Protein AF-A0A832UPI1-F1 (afdb_monomer)

Secondary structure (DSSP, 8-state):
--GGG-SHHHHHHHHHHH--SEEEEES-B-SSEEE-GGG-EEEETTTTGGGGTTSEEEEESTTTTTHHHHHHTTSTT-EEEEESS-------GGGTT-GGG-TTTHHHHHHHHHHHHHHHTT--HHHHHHHHHHHHHHHHHHHHS-TTSTHHHHHHHHHHHHHHHEEEEE-TT---

Structure (mmCIF, N/CA/C/O backbone):
data_AF-A0A832UPI1-F1
#
_entry.id   AF-A0A832UPI1-F1
#
loop_
_atom_site.group_PDB
_atom_site.id
_atom_site.type_symbol
_atom_site.label_atom_id
_atom_site.label_alt_id
_atom_site.label_comp_id
_atom_site.label_asym_id
_atom_site.label_entity_id
_atom_site.label_seq_id
_atom_site.pdbx_PDB_ins_code
_atom_site.Cartn_x
_atom_site.Cartn_y
_atom_site.Cartn_z
_atom_site.occupancy
_atom_site.B_iso_or_equiv
_atom_site.auth_seq_id
_atom_site.auth_comp_id
_atom_site.auth_asym_id
_atom_site.auth_atom_id
_atom_site.pdbx_PDB_model_num
ATOM 1 N N . MET A 1 1 ? 13.011 -4.701 12.474 1.00 54.81 1 MET A N 1
ATOM 2 C CA . MET A 1 1 ? 12.050 -5.708 12.983 1.00 54.81 1 MET A CA 1
ATOM 3 C C . MET A 1 1 ? 12.475 -7.076 12.467 1.00 54.81 1 MET A C 1
ATOM 5 O O . MET A 1 1 ? 12.915 -7.141 11.325 1.00 54.81 1 MET A O 1
ATOM 9 N N . SER A 1 2 ? 12.415 -8.133 13.287 1.00 75.38 2 SER A N 1
ATOM 10 C CA . SER A 1 2 ? 12.624 -9.506 12.789 1.00 75.38 2 SER A CA 1
ATOM 11 C C . SER A 1 2 ? 11.477 -9.865 11.846 1.00 75.38 2 SER A C 1
ATOM 13 O O . SER A 1 2 ? 10.325 -9.598 12.189 1.00 75.38 2 SER A O 1
ATOM 15 N N . LYS A 1 3 ? 11.777 -10.453 10.679 1.00 78.25 3 LYS A N 1
ATOM 16 C CA . LYS A 1 3 ? 10.756 -10.880 9.704 1.00 78.25 3 LYS A CA 1
ATOM 17 C C . LYS A 1 3 ? 9.765 -11.870 10.320 1.00 78.25 3 LYS A C 1
ATOM 19 O O . LYS A 1 3 ? 8.599 -11.849 9.963 1.00 78.25 3 LYS A O 1
ATOM 24 N N . GLU A 1 4 ? 10.215 -12.666 11.284 1.00 87.44 4 GLU A N 1
ATOM 25 C CA . GLU A 1 4 ? 9.407 -13.671 11.982 1.00 87.44 4 GLU A CA 1
ATOM 26 C C . GLU A 1 4 ? 8.234 -13.062 12.756 1.00 87.44 4 GLU A C 1
ATOM 28 O O . GLU A 1 4 ? 7.234 -13.741 12.946 1.00 87.44 4 GLU A O 1
ATOM 33 N N . LYS A 1 5 ? 8.319 -11.779 13.144 1.00 89.56 5 LYS A N 1
ATOM 34 C CA . LYS A 1 5 ? 7.243 -11.067 13.853 1.00 89.56 5 LYS A CA 1
ATOM 35 C C . LYS A 1 5 ? 6.098 -10.609 12.949 1.00 89.56 5 LYS A C 1
ATOM 37 O O . LYS A 1 5 ? 5.094 -10.114 13.444 1.00 89.56 5 LYS A O 1
ATOM 42 N N . ALA A 1 6 ? 6.233 -10.744 11.630 1.00 91.62 6 ALA A N 1
ATOM 43 C CA . ALA A 1 6 ? 5.131 -10.531 10.697 1.00 91.62 6 ALA A CA 1
ATOM 44 C C . ALA A 1 6 ? 4.262 -11.800 10.617 1.00 91.62 6 ALA A C 1
ATOM 46 O O . ALA A 1 6 ? 4.105 -12.381 9.549 1.00 91.62 6 ALA A O 1
ATOM 47 N N . ASN A 1 7 ? 3.755 -12.261 11.760 1.00 95.50 7 ASN A N 1
ATOM 48 C CA . ASN A 1 7 ? 2.828 -13.385 11.872 1.00 95.50 7 ASN A CA 1
ATOM 49 C C . ASN A 1 7 ? 1.538 -12.921 12.558 1.00 95.50 7 ASN A C 1
ATOM 51 O O . ASN A 1 7 ? 1.517 -11.874 13.207 1.00 95.50 7 ASN A O 1
ATOM 55 N N . ARG A 1 8 ? 0.474 -13.714 12.424 1.00 95.88 8 ARG A N 1
ATOM 56 C CA . ARG A 1 8 ? -0.862 -13.372 12.921 1.00 95.88 8 ARG A CA 1
ATOM 57 C C . ARG A 1 8 ? -0.870 -12.978 14.399 1.00 95.88 8 ARG A C 1
ATOM 59 O O . ARG A 1 8 ? -1.336 -11.894 14.728 1.00 95.88 8 ARG A O 1
ATOM 66 N N . ASN A 1 9 ? -0.306 -13.814 15.269 1.00 96.50 9 ASN A N 1
ATOM 67 C CA . ASN A 1 9 ? -0.356 -13.608 16.719 1.00 96.50 9 ASN A CA 1
ATOM 68 C C . ASN A 1 9 ? 0.345 -12.312 17.144 1.00 96.50 9 ASN A C 1
ATOM 70 O O . ASN A 1 9 ? -0.184 -11.557 17.961 1.00 96.50 9 ASN A O 1
ATOM 74 N N . ASP A 1 10 ? 1.527 -12.046 16.585 1.00 96.50 10 ASP A N 1
ATOM 75 C CA . ASP A 1 10 ? 2.287 -10.831 16.884 1.00 96.50 10 ASP A CA 1
ATOM 76 C C . ASP A 1 10 ? 1.581 -9.578 16.347 1.00 96.50 10 ASP A C 1
ATOM 78 O O . ASP A 1 10 ? 1.527 -8.563 17.044 1.00 96.50 10 ASP A O 1
ATOM 82 N N . VAL A 1 11 ? 1.006 -9.644 15.140 1.00 96.38 11 VAL A N 1
ATOM 83 C CA . VAL A 1 11 ? 0.259 -8.529 14.536 1.00 96.38 11 VAL A CA 1
ATOM 84 C C . VAL A 1 11 ? -1.004 -8.222 15.340 1.00 96.38 11 VAL A C 1
ATOM 86 O O . VAL A 1 11 ? -1.204 -7.073 15.730 1.00 96.38 11 VAL A O 1
ATOM 89 N N . GLU A 1 12 ? -1.825 -9.228 15.648 1.00 97.19 12 GLU A N 1
ATOM 90 C CA . GLU A 1 12 ? -3.044 -9.059 16.450 1.00 97.19 12 GLU A CA 1
ATOM 91 C C . GLU A 1 12 ? -2.722 -8.480 17.837 1.00 97.19 12 GLU A C 1
ATOM 93 O O . GLU A 1 12 ? -3.332 -7.495 18.262 1.00 97.19 12 GLU A O 1
ATOM 98 N N . SER A 1 13 ? -1.704 -9.025 18.513 1.00 97.06 13 SER A N 1
ATOM 99 C CA . SER A 1 13 ? -1.267 -8.553 19.835 1.00 97.06 13 SER A CA 1
ATOM 100 C C . SER A 1 13 ? -0.751 -7.113 19.795 1.00 97.06 13 SER A C 1
ATOM 102 O O . SER A 1 13 ? -1.045 -6.306 20.684 1.00 97.06 13 SER A O 1
ATOM 104 N N . PHE A 1 14 ? 0.011 -6.761 18.757 1.00 95.88 14 PHE A N 1
ATOM 105 C CA . PHE A 1 14 ? 0.519 -5.406 18.573 1.00 95.88 14 PHE A CA 1
ATOM 106 C C . PHE A 1 14 ? -0.619 -4.412 18.334 1.00 95.88 14 PHE A C 1
ATOM 108 O O . PHE A 1 14 ? -0.665 -3.369 18.982 1.00 95.88 14 PHE A O 1
ATOM 115 N N . VAL A 1 15 ? -1.566 -4.736 17.450 1.00 96.69 15 VAL A N 1
ATOM 116 C CA . VAL A 1 15 ? -2.692 -3.847 17.136 1.00 96.69 15 VAL A CA 1
ATOM 117 C C . VAL A 1 15 ? -3.590 -3.649 18.357 1.00 96.69 15 VAL A C 1
ATOM 119 O O . VAL A 1 15 ? -3.945 -2.513 18.673 1.00 96.69 15 VAL A O 1
ATOM 122 N N . ALA A 1 16 ? -3.888 -4.721 19.095 1.00 96.00 16 ALA A N 1
ATOM 123 C CA . ALA A 1 16 ? -4.704 -4.649 20.304 1.00 96.00 16 ALA A CA 1
ATOM 124 C C . ALA A 1 16 ? -4.066 -3.783 21.405 1.00 96.00 16 ALA A C 1
ATOM 126 O O . ALA A 1 16 ? -4.769 -3.030 22.086 1.00 96.00 16 ALA A O 1
ATOM 127 N N . SER A 1 17 ? -2.743 -3.874 21.579 1.00 96.94 17 SER A N 1
ATOM 128 C CA . SER A 1 17 ? -2.019 -3.136 22.621 1.00 96.94 17 SER A CA 1
ATOM 129 C C . SER A 1 17 ? -1.735 -1.682 22.244 1.00 96.94 17 SER A C 1
ATOM 131 O O . SER A 1 17 ? -1.942 -0.789 23.063 1.00 96.94 17 SER A O 1
ATOM 133 N N . MET A 1 18 ? -1.285 -1.432 21.014 1.00 96.44 18 MET A N 1
ATOM 134 C CA . MET A 1 18 ? -0.834 -0.108 20.579 1.00 96.44 18 MET A CA 1
ATOM 135 C C . MET A 1 18 ? -1.948 0.762 20.008 1.00 96.44 18 MET A C 1
ATOM 137 O O . MET A 1 18 ? -1.815 1.983 20.043 1.00 96.44 18 MET A O 1
ATOM 141 N N . LYS A 1 19 ? -3.018 0.156 19.471 1.00 95.12 19 LYS A N 1
ATOM 142 C CA . LYS A 1 19 ? -4.122 0.850 18.784 1.00 95.12 19 LYS A CA 1
ATOM 143 C C . LYS A 1 19 ? -3.610 1.889 17.769 1.00 95.12 19 LYS A C 1
ATOM 145 O O . LYS A 1 19 ? -3.872 3.083 17.923 1.00 95.12 19 LYS A O 1
ATOM 150 N N . PRO A 1 20 ? -2.811 1.464 16.773 1.00 96.19 20 PRO A N 1
ATOM 151 C CA . PRO A 1 20 ? -2.174 2.387 15.840 1.00 96.19 20 PRO A CA 1
ATOM 152 C C . PRO A 1 20 ? -3.212 3.164 15.018 1.00 96.19 20 PRO A C 1
ATOM 154 O O . PRO A 1 20 ? -4.216 2.601 14.596 1.00 96.19 20 PRO A O 1
ATOM 157 N N . GLY A 1 21 ? -2.940 4.441 14.731 1.00 96.06 21 GLY A N 1
ATOM 158 C CA . GLY A 1 21 ? -3.759 5.237 13.804 1.00 96.06 21 GLY A CA 1
ATOM 159 C C . GLY A 1 21 ? -3.522 4.899 12.324 1.00 96.06 21 GLY A C 1
ATOM 160 O O . GLY A 1 21 ? -4.397 5.134 11.494 1.00 96.06 21 GLY A O 1
ATOM 161 N N . LEU A 1 22 ? -2.356 4.326 11.998 1.00 97.69 22 LEU A N 1
ATOM 162 C CA . LEU A 1 22 ? -1.981 3.866 10.658 1.00 97.69 22 LEU A CA 1
ATOM 163 C C . LEU A 1 22 ? -1.318 2.488 10.736 1.00 97.69 22 LEU A C 1
ATOM 165 O O . LEU A 1 22 ? -0.339 2.307 11.463 1.00 97.69 22 LEU A O 1
ATOM 169 N N . ILE A 1 23 ? -1.802 1.553 9.922 1.00 97.81 23 ILE A N 1
ATOM 170 C CA . ILE A 1 23 ? -1.198 0.240 9.691 1.00 97.81 23 ILE A CA 1
ATOM 171 C C . ILE A 1 23 ? -0.747 0.173 8.230 1.00 97.81 23 ILE A C 1
ATOM 173 O O . ILE A 1 23 ? -1.543 0.376 7.316 1.00 97.81 23 ILE A O 1
ATOM 177 N N . VAL A 1 24 ? 0.533 -0.130 8.005 1.00 97.75 24 VAL A N 1
ATOM 178 C CA . VAL A 1 24 ? 1.083 -0.368 6.663 1.00 97.75 24 VAL A CA 1
ATOM 179 C C . VAL A 1 24 ? 1.423 -1.846 6.537 1.00 97.75 24 VAL A C 1
ATOM 181 O O . VAL A 1 24 ? 2.251 -2.353 7.294 1.00 97.75 24 VAL A O 1
ATOM 184 N N . LEU A 1 25 ? 0.793 -2.524 5.582 1.00 96.81 25 LEU A N 1
ATOM 185 C CA . LEU A 1 25 ? 1.005 -3.940 5.300 1.00 96.81 25 LEU A CA 1
ATOM 186 C C . LEU A 1 25 ? 1.646 -4.078 3.923 1.00 96.81 25 LEU A C 1
ATOM 188 O O . LEU A 1 25 ? 1.151 -3.525 2.947 1.00 96.81 25 LEU A O 1
ATOM 192 N N . GLN A 1 26 ? 2.751 -4.810 3.839 1.00 94.38 26 GLN A N 1
ATOM 193 C CA . GLN A 1 26 ? 3.433 -5.086 2.580 1.00 94.38 26 GLN A CA 1
ATOM 194 C C . GLN A 1 26 ? 3.746 -6.574 2.510 1.00 94.38 26 GLN A C 1
ATOM 196 O O . GLN A 1 26 ? 4.468 -7.093 3.362 1.00 94.38 26 GLN A O 1
ATOM 201 N N . GLY A 1 27 ? 3.226 -7.238 1.485 1.00 92.94 27 GLY A N 1
ATOM 202 C CA . GLY A 1 27 ? 3.368 -8.676 1.321 1.00 92.94 27 GLY A CA 1
ATOM 203 C C . GLY A 1 27 ? 2.503 -9.196 0.185 1.00 92.94 27 GLY A C 1
ATOM 204 O O . GLY A 1 27 ? 1.961 -8.431 -0.614 1.00 92.94 27 GLY A O 1
ATOM 205 N N . HIS A 1 28 ? 2.377 -10.514 0.121 1.00 95.44 28 HIS A N 1
ATOM 206 C CA . HIS A 1 28 ? 1.402 -11.146 -0.753 1.00 95.44 28 HIS A CA 1
ATOM 207 C C . HIS A 1 28 ? -0.016 -10.962 -0.204 1.00 95.44 28 HIS A C 1
ATOM 209 O O . HIS A 1 28 ? -0.225 -10.595 0.954 1.00 95.44 28 HIS A O 1
ATOM 215 N N . GLY A 1 29 ? -0.997 -11.196 -1.061 1.00 95.69 29 GLY A N 1
ATOM 216 C CA . GLY A 1 29 ? -2.396 -11.157 -0.687 1.00 95.69 29 GLY A CA 1
ATOM 217 C C . GLY A 1 29 ? -3.278 -11.653 -1.814 1.00 95.69 29 GLY A C 1
ATOM 218 O O . GLY A 1 29 ? -2.806 -11.934 -2.919 1.00 95.69 29 GLY A O 1
ATOM 219 N N . ASP A 1 30 ? -4.553 -11.755 -1.490 1.00 97.19 30 ASP A N 1
ATOM 220 C CA . ASP A 1 30 ? -5.636 -12.032 -2.415 1.00 97.19 30 ASP A CA 1
ATOM 221 C C . ASP A 1 30 ? -6.881 -11.240 -1.971 1.00 9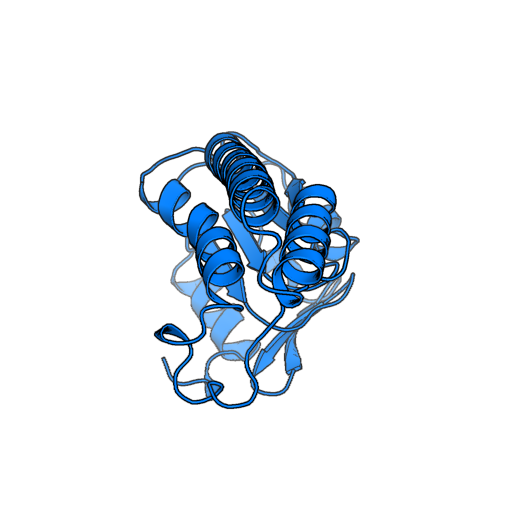7.19 30 ASP A C 1
ATOM 223 O O . ASP A 1 30 ? -6.815 -10.355 -1.113 1.00 97.19 30 ASP A O 1
ATOM 227 N N . THR A 1 31 ? -8.045 -11.554 -2.540 1.00 97.69 31 THR A N 1
ATOM 228 C CA . THR A 1 31 ? -9.293 -10.856 -2.206 1.00 97.69 31 THR A CA 1
ATOM 229 C C . THR A 1 31 ? -9.703 -10.975 -0.737 1.00 97.69 31 THR A C 1
ATOM 231 O O . THR A 1 31 ? -10.493 -10.155 -0.274 1.00 97.69 31 THR A O 1
ATOM 234 N N . ASN A 1 32 ? -9.219 -11.992 -0.024 1.00 98.19 32 ASN A N 1
ATOM 235 C CA . ASN A 1 32 ? -9.618 -12.378 1.327 1.00 98.19 32 ASN A CA 1
ATOM 236 C C . ASN A 1 32 ? -8.469 -12.282 2.340 1.00 98.19 32 ASN A C 1
ATOM 238 O O . ASN A 1 32 ? -8.745 -12.202 3.536 1.00 98.19 32 ASN A O 1
ATOM 242 N N . ASN A 1 33 ? -7.214 -12.299 1.887 1.00 98.00 33 ASN A N 1
ATOM 243 C CA . ASN A 1 33 ? -6.039 -12.439 2.736 1.00 98.00 33 ASN A CA 1
ATOM 244 C C . ASN A 1 33 ? -4.991 -11.356 2.485 1.00 98.00 33 ASN A C 1
ATOM 246 O O . ASN A 1 33 ? -4.734 -10.950 1.352 1.00 98.00 33 ASN A O 1
ATOM 250 N N . ILE A 1 34 ? -4.303 -10.967 3.556 1.00 98.00 34 ILE A N 1
ATOM 251 C CA . ILE A 1 34 ? -3.008 -10.286 3.497 1.00 98.00 34 ILE A CA 1
ATOM 252 C C . ILE A 1 34 ? -2.011 -11.159 4.246 1.00 98.00 34 ILE A C 1
ATOM 254 O O . ILE A 1 34 ? -2.266 -11.551 5.387 1.00 98.00 34 ILE A O 1
ATOM 258 N N . CYS A 1 35 ? -0.882 -11.455 3.611 1.00 97.69 35 CYS A N 1
ATOM 259 C CA . CYS A 1 35 ? 0.127 -12.368 4.129 1.00 97.69 35 CYS A CA 1
ATOM 260 C C . CYS A 1 35 ? 1.336 -11.632 4.712 1.00 97.69 35 CYS A C 1
ATOM 262 O O . CYS A 1 35 ? 1.673 -10.513 4.320 1.00 97.69 35 CYS A O 1
ATOM 264 N N . GLY A 1 36 ? 1.999 -12.291 5.658 1.00 95.12 36 GLY A N 1
ATOM 265 C CA . GLY A 1 36 ? 3.214 -11.822 6.308 1.00 95.12 36 GLY A CA 1
ATOM 266 C C . GLY A 1 36 ? 4.412 -12.709 5.983 1.00 95.12 36 GLY A C 1
ATOM 267 O O . GLY A 1 36 ? 4.780 -12.919 4.829 1.00 95.12 36 GLY A O 1
ATOM 268 N N . HIS A 1 37 ? 5.084 -13.199 7.018 1.00 93.50 37 HIS A N 1
ATOM 269 C CA . HIS A 1 37 ? 6.260 -14.043 6.866 1.00 93.50 37 HIS A CA 1
ATOM 270 C C . HIS A 1 37 ? 5.910 -15.394 6.227 1.00 93.50 37 HIS A C 1
ATOM 272 O O . HIS A 1 37 ? 4.966 -16.044 6.657 1.00 93.50 37 HIS A O 1
ATOM 278 N N . LYS A 1 38 ? 6.717 -15.838 5.249 1.00 93.81 38 LYS A N 1
ATOM 279 C CA . LYS A 1 38 ? 6.530 -17.109 4.515 1.00 93.81 38 LYS A CA 1
ATOM 280 C C . LYS A 1 38 ? 5.157 -17.240 3.844 1.00 93.81 38 LYS A C 1
ATOM 282 O O . LYS A 1 38 ? 4.664 -18.347 3.690 1.00 93.81 38 LYS A O 1
ATOM 287 N N . ASP A 1 39 ? 4.562 -16.113 3.466 1.00 94.31 39 ASP A N 1
ATOM 288 C CA . ASP A 1 39 ? 3.238 -16.046 2.842 1.00 94.31 39 ASP A CA 1
ATOM 289 C C . ASP A 1 39 ? 2.098 -16.584 3.717 1.00 94.31 39 ASP A C 1
ATOM 291 O O . ASP A 1 39 ? 0.993 -16.819 3.233 1.00 94.31 39 ASP A O 1
ATOM 295 N N . GLU A 1 40 ? 2.330 -16.690 5.028 1.00 96.56 40 GLU A N 1
ATOM 296 C CA . GLU A 1 40 ? 1.295 -17.048 5.992 1.00 96.56 40 GLU A CA 1
ATOM 297 C C . GLU A 1 40 ? 0.312 -15.878 6.177 1.00 96.56 40 GLU A C 1
ATOM 299 O O . GLU A 1 40 ? 0.758 -14.740 6.400 1.00 96.56 40 GLU A O 1
ATOM 304 N N . PRO A 1 41 ? -1.012 -16.114 6.113 1.00 97.50 41 PRO A N 1
ATOM 305 C CA . PRO A 1 41 ? -2.013 -15.078 6.342 1.00 97.50 41 PRO A CA 1
ATOM 306 C C . PRO A 1 41 ? -1.872 -14.422 7.722 1.00 97.50 41 PRO A C 1
ATOM 308 O O . PRO A 1 41 ? -1.792 -15.090 8.755 1.00 97.50 41 PRO A O 1
ATOM 311 N N . ILE A 1 42 ? -1.863 -13.089 7.742 1.00 97.94 42 ILE A N 1
ATOM 312 C CA . ILE A 1 42 ? -1.882 -12.275 8.968 1.00 97.94 42 ILE A CA 1
ATOM 313 C C . ILE A 1 42 ? -3.226 -11.577 9.172 1.00 97.94 42 ILE A C 1
ATOM 315 O O . ILE A 1 42 ? -3.612 -11.321 10.310 1.00 97.94 42 ILE A O 1
ATOM 319 N N . VAL A 1 43 ? -3.946 -11.301 8.083 1.00 98.12 43 VAL A N 1
ATOM 320 C CA . VAL A 1 43 ? -5.330 -10.823 8.100 1.00 98.12 43 VAL A CA 1
ATOM 321 C C . VAL A 1 43 ? -6.133 -11.659 7.118 1.00 98.12 43 VAL A C 1
ATOM 323 O O . VAL A 1 43 ? -5.740 -11.765 5.958 1.00 98.12 43 VAL A O 1
ATOM 326 N N . THR A 1 44 ? -7.255 -12.199 7.577 1.00 98.44 44 THR A N 1
ATOM 327 C CA . THR A 1 44 ? -8.143 -13.081 6.823 1.00 98.44 44 THR A CA 1
ATOM 328 C C . THR A 1 44 ? -9.590 -12.648 7.035 1.00 98.44 44 THR A C 1
ATOM 330 O O . THR A 1 44 ? -10.055 -12.476 8.166 1.00 98.44 44 THR A O 1
ATOM 333 N N . LEU A 1 45 ? -10.301 -12.469 5.924 1.00 98.38 45 LEU A N 1
ATOM 334 C CA . LEU A 1 45 ? -11.719 -12.133 5.884 1.00 98.38 45 LEU A CA 1
ATOM 335 C C . LEU A 1 45 ? -12.569 -13.189 6.608 1.00 98.38 45 LEU A C 1
ATOM 337 O O . LEU A 1 45 ? -12.511 -14.370 6.275 1.00 98.38 45 LEU A O 1
ATOM 341 N N . GLY A 1 46 ? -13.417 -12.747 7.536 1.00 97.88 46 GLY A N 1
ATOM 342 C CA . GLY A 1 46 ? -14.311 -13.596 8.320 1.00 97.88 46 GLY A CA 1
ATOM 343 C C . GLY A 1 46 ? -13.667 -14.183 9.574 1.00 97.88 46 GLY A C 1
ATOM 344 O O . GLY A 1 46 ? -14.355 -14.866 10.332 1.00 97.88 46 GLY A O 1
ATOM 345 N N . GLU A 1 47 ? -12.383 -13.913 9.818 1.00 98.19 47 GLU A N 1
ATOM 346 C CA . GLU A 1 47 ? -11.676 -14.424 10.988 1.00 98.19 47 GLU A CA 1
ATOM 347 C C . GLU A 1 47 ? -11.154 -13.307 11.891 1.00 98.19 47 GLU A C 1
ATOM 349 O O . GLU A 1 47 ? -11.474 -13.275 13.080 1.00 98.19 47 GLU A O 1
ATOM 354 N N . ASN A 1 48 ? -10.335 -12.396 11.357 1.00 98.00 48 ASN A N 1
ATOM 355 C CA . ASN A 1 48 ? -9.668 -11.363 12.153 1.00 98.00 48 ASN A CA 1
ATOM 356 C C . ASN A 1 48 ? -9.584 -9.994 11.464 1.00 98.00 48 ASN A C 1
ATOM 358 O O . ASN A 1 48 ? -8.885 -9.112 11.955 1.00 98.00 48 ASN A O 1
ATOM 362 N N . GLU A 1 49 ? -10.328 -9.746 10.384 1.00 97.69 49 GLU A N 1
ATOM 363 C CA . GLU A 1 49 ? -10.324 -8.458 9.674 1.00 97.69 49 GLU A CA 1
ATOM 364 C C . GLU A 1 49 ? -10.717 -7.270 10.566 1.00 97.69 49 GLU A C 1
ATOM 366 O O . GLU A 1 49 ? -10.369 -6.121 10.293 1.00 97.69 49 GLU A O 1
ATOM 371 N N . ASN A 1 50 ? -11.404 -7.547 11.678 1.00 97.06 50 ASN A N 1
ATOM 372 C CA . ASN A 1 50 ? -11.788 -6.556 12.676 1.00 97.06 50 ASN A CA 1
ATOM 373 C C . ASN A 1 50 ? -10.596 -5.817 13.297 1.00 97.06 50 ASN A C 1
ATOM 375 O O . ASN A 1 50 ? -10.789 -4.704 13.779 1.00 97.06 50 ASN A O 1
ATOM 379 N N . ILE A 1 51 ? -9.382 -6.382 13.269 1.00 97.19 51 ILE A N 1
ATOM 380 C CA . ILE A 1 51 ? -8.192 -5.680 13.773 1.00 97.19 51 ILE A CA 1
ATOM 381 C C . ILE A 1 51 ? -7.863 -4.425 12.953 1.00 97.19 51 ILE A C 1
ATOM 383 O O . ILE A 1 51 ? -7.159 -3.548 13.436 1.00 97.19 51 ILE A O 1
ATOM 387 N N . LEU A 1 52 ? -8.378 -4.318 11.726 1.00 97.69 52 LEU A N 1
ATOM 388 C CA . LEU A 1 52 ? -8.159 -3.167 10.850 1.00 97.69 52 LEU A CA 1
ATOM 389 C C . LEU A 1 52 ? -9.228 -2.072 11.004 1.00 97.69 52 LEU A C 1
ATOM 391 O O . LEU A 1 52 ? -9.146 -1.044 10.333 1.00 97.69 52 LEU A O 1
ATOM 395 N N . LYS A 1 53 ? -10.237 -2.278 11.860 1.00 96.25 53 LYS A N 1
ATOM 396 C CA . LYS A 1 53 ? -11.329 -1.316 12.067 1.00 96.25 53 LYS A CA 1
ATOM 397 C C . LYS A 1 53 ? -10.892 -0.107 12.887 1.00 96.25 53 LYS A C 1
ATOM 399 O O . LYS A 1 53 ? -9.997 -0.188 13.723 1.00 96.25 53 LYS A O 1
ATOM 404 N N . SER A 1 54 ? -11.579 1.012 12.662 1.00 95.75 54 SER A N 1
ATOM 405 C CA . SER A 1 54 ? -11.313 2.325 13.255 1.00 95.75 54 SER A CA 1
ATOM 406 C C . SER A 1 54 ? -9.846 2.760 13.123 1.00 95.75 54 SER A C 1
ATOM 408 O O . SER A 1 54 ? -9.292 3.416 14.004 1.00 95.75 54 SER A O 1
ATOM 410 N N . CYS A 1 55 ? -9.213 2.360 12.019 1.00 96.44 55 CYS A N 1
ATOM 411 C CA . CYS A 1 55 ? -7.817 2.610 11.697 1.00 96.44 55 CYS A CA 1
ATOM 412 C C . CYS A 1 55 ? -7.686 2.960 10.211 1.00 96.44 55 CYS A C 1
ATOM 414 O O . CYS A 1 55 ? -8.530 2.597 9.386 1.00 96.44 55 CYS A O 1
ATOM 416 N N . ILE A 1 56 ? -6.603 3.646 9.858 1.00 98.50 56 ILE A N 1
ATOM 417 C CA . ILE A 1 56 ? -6.188 3.801 8.470 1.00 98.50 56 ILE A CA 1
ATOM 418 C C . ILE A 1 56 ? -5.287 2.617 8.127 1.00 98.50 56 ILE A C 1
ATOM 420 O O 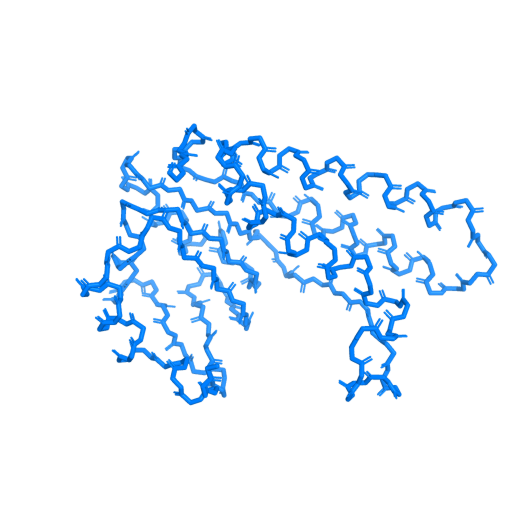. ILE A 1 56 ? -4.200 2.476 8.678 1.00 98.50 56 ILE A O 1
ATOM 424 N N . THR A 1 57 ? -5.705 1.777 7.188 1.00 98.50 57 THR A N 1
ATOM 425 C CA . THR A 1 57 ? -4.869 0.693 6.664 1.00 98.50 57 THR A CA 1
ATOM 426 C C . THR A 1 57 ? -4.397 1.031 5.261 1.00 98.50 57 THR A C 1
ATOM 428 O O . THR A 1 57 ? -5.199 1.415 4.414 1.00 98.50 57 THR A O 1
ATOM 431 N N . TYR A 1 58 ? -3.107 0.852 4.994 1.00 98.62 58 TYR A N 1
ATOM 432 C CA . TYR A 1 58 ? -2.551 0.871 3.649 1.00 98.62 58 TYR A CA 1
ATOM 433 C C . TYR A 1 58 ? -1.858 -0.460 3.345 1.00 98.62 58 TYR A C 1
ATOM 435 O O . TYR A 1 58 ? -0.841 -0.795 3.953 1.00 98.62 58 TYR A O 1
ATOM 443 N N . ALA A 1 59 ? -2.424 -1.217 2.408 1.00 98.06 59 ALA A N 1
ATOM 444 C CA . ALA A 1 59 ? -1.971 -2.542 2.018 1.00 98.06 59 ALA A CA 1
ATOM 445 C C . ALA A 1 59 ? -1.352 -2.528 0.612 1.00 98.06 59 ALA A C 1
ATOM 447 O O . ALA A 1 59 ? -2.031 -2.333 -0.396 1.00 98.06 59 ALA A O 1
ATOM 448 N N . ILE A 1 60 ? -0.051 -2.796 0.541 1.00 97.44 60 ILE A N 1
ATOM 449 C CA . ILE A 1 60 ? 0.671 -3.126 -0.689 1.00 97.44 60 ILE A CA 1
ATOM 450 C C . ILE A 1 60 ? 0.617 -4.650 -0.833 1.00 97.44 60 ILE A C 1
ATOM 452 O O . ILE A 1 60 ? 1.586 -5.353 -0.540 1.00 97.44 60 ILE A O 1
ATOM 456 N N . ALA A 1 61 ? -0.566 -5.143 -1.192 1.00 96.94 61 ALA A N 1
ATOM 457 C CA . ALA A 1 61 ? -0.875 -6.557 -1.372 1.00 96.94 61 ALA A CA 1
ATOM 458 C C . ALA A 1 61 ? -1.938 -6.715 -2.470 1.00 96.94 61 ALA A C 1
ATOM 460 O O . ALA A 1 61 ? -2.880 -5.914 -2.537 1.00 96.94 61 ALA A O 1
ATOM 461 N N . CYS A 1 62 ? -1.770 -7.725 -3.328 1.00 96.94 62 CYS A N 1
ATOM 462 C CA . CYS A 1 62 ? -2.655 -7.998 -4.463 1.00 96.94 62 CYS A CA 1
ATOM 463 C C . CYS A 1 62 ? -4.106 -8.158 -4.012 1.00 96.94 62 CYS A C 1
ATOM 465 O O . CYS A 1 62 ? -4.363 -8.814 -3.007 1.00 96.94 62 CYS A O 1
ATOM 467 N N . ASP A 1 63 ? -5.031 -7.542 -4.751 1.00 97.56 63 ASP A N 1
ATOM 468 C CA . ASP A 1 63 ? -6.483 -7.727 -4.606 1.00 97.56 63 ASP A CA 1
ATOM 469 C C . ASP A 1 63 ? -7.058 -7.414 -3.205 1.00 97.56 63 ASP A C 1
ATOM 471 O O . ASP A 1 63 ? -8.239 -7.637 -2.934 1.00 97.56 63 ASP A O 1
ATOM 475 N N . SER A 1 64 ? -6.254 -6.810 -2.327 1.00 97.62 64 SER A N 1
ATOM 476 C CA . SER A 1 64 ? -6.586 -6.514 -0.930 1.00 97.62 64 SER A CA 1
ATOM 477 C C . SER A 1 64 ? -7.745 -5.525 -0.758 1.00 97.62 64 SER A C 1
ATOM 479 O O . SER A 1 64 ? -8.454 -5.574 0.247 1.00 97.62 64 SER A O 1
ATOM 481 N N . ALA A 1 65 ? -7.992 -4.653 -1.743 1.00 97.25 65 ALA A N 1
ATOM 482 C CA . ALA A 1 65 ? -9.166 -3.773 -1.778 1.00 97.25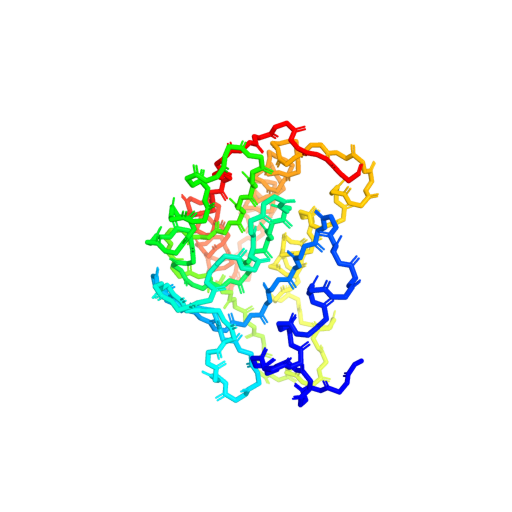 65 ALA A CA 1
ATOM 483 C C . ALA A 1 65 ? -10.421 -4.456 -2.366 1.00 97.25 65 ALA A C 1
ATOM 485 O O . ALA A 1 65 ? -11.450 -3.805 -2.559 1.00 97.25 65 ALA A O 1
ATOM 486 N N . GLY A 1 66 ? -10.341 -5.761 -2.646 1.00 97.31 66 GLY A N 1
ATOM 487 C CA . GLY A 1 66 ? -11.452 -6.628 -3.017 1.00 97.31 66 GLY A CA 1
ATOM 488 C C . GLY A 1 66 ? -12.396 -6.897 -1.842 1.00 97.31 66 GLY A C 1
ATOM 489 O O . GLY A 1 66 ? -12.943 -5.970 -1.248 1.00 97.31 66 GLY A O 1
ATOM 490 N N . ALA A 1 67 ? -12.642 -8.167 -1.516 1.00 98.00 67 ALA A N 1
ATOM 491 C CA . ALA A 1 67 ? -13.621 -8.532 -0.490 1.00 98.00 67 ALA A CA 1
ATOM 492 C C . ALA A 1 67 ? -13.189 -8.084 0.918 1.00 98.00 67 ALA A C 1
ATOM 494 O O . ALA A 1 67 ? -13.995 -7.504 1.646 1.00 98.00 67 ALA A O 1
ATOM 495 N N . LEU A 1 68 ? -11.914 -8.273 1.272 1.00 98.25 68 LEU A N 1
ATOM 496 C CA . LEU A 1 68 ? -11.353 -7.888 2.565 1.00 98.25 68 LEU A CA 1
ATOM 497 C C . LEU A 1 68 ? -11.456 -6.378 2.806 1.00 98.25 68 LEU A C 1
ATOM 499 O O . LEU A 1 68 ? -12.088 -5.954 3.772 1.00 98.25 68 LEU A O 1
ATOM 503 N N . GLY A 1 69 ? -10.892 -5.559 1.914 1.00 97.69 69 GLY A N 1
ATOM 504 C CA . GLY A 1 69 ? -10.942 -4.102 2.044 1.00 97.69 69 GLY A CA 1
ATOM 505 C C . GLY A 1 69 ? -12.374 -3.565 2.106 1.00 97.69 69 GLY A C 1
ATOM 506 O O . GLY A 1 69 ? -12.669 -2.724 2.953 1.00 97.69 69 GLY A O 1
ATOM 507 N N . LYS A 1 70 ? -13.289 -4.100 1.281 1.00 98.25 70 LYS A N 1
ATOM 508 C CA . LYS A 1 70 ? -14.719 -3.736 1.306 1.00 98.25 70 LYS A CA 1
ATOM 509 C C . LYS A 1 70 ? -15.386 -4.102 2.630 1.00 98.25 70 LYS A C 1
ATOM 511 O O . LYS A 1 70 ? -16.176 -3.310 3.133 1.00 98.25 70 LYS A O 1
ATOM 516 N N . LYS A 1 71 ? -15.042 -5.253 3.215 1.00 98.19 71 LYS A N 1
ATOM 517 C CA . LYS A 1 71 ? -15.573 -5.680 4.514 1.00 98.19 71 LYS A CA 1
ATOM 518 C C . LYS A 1 71 ? -15.103 -4.784 5.655 1.00 98.19 71 LYS A C 1
ATOM 520 O O . LYS A 1 71 ? -15.894 -4.401 6.513 1.00 98.19 71 LYS A O 1
ATOM 525 N N . VAL A 1 72 ? -13.813 -4.458 5.672 1.00 97.25 72 VAL A N 1
ATOM 526 C CA . VAL A 1 72 ? -13.181 -3.666 6.736 1.00 97.25 72 VAL A CA 1
ATOM 527 C C . VAL A 1 72 ? -13.824 -2.279 6.853 1.00 9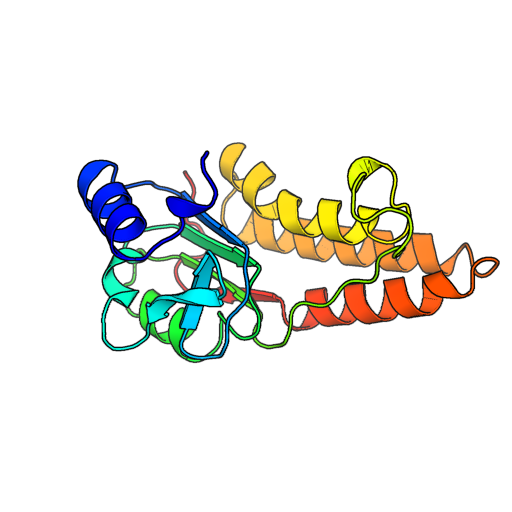7.25 72 VAL A C 1
ATOM 529 O O . VAL A 1 72 ? -14.122 -1.832 7.960 1.00 97.25 72 VAL A O 1
ATOM 532 N N . VAL A 1 73 ? -14.123 -1.635 5.721 1.00 98.12 73 VAL A N 1
ATOM 533 C CA . VAL A 1 73 ? -14.715 -0.284 5.677 1.00 98.12 73 VAL A CA 1
ATOM 534 C C . VAL A 1 73 ? -16.229 -0.231 5.899 1.00 98.12 73 VAL A C 1
ATOM 536 O O . VAL A 1 73 ? -16.809 0.852 5.865 1.00 98.12 73 VAL A O 1
ATOM 539 N N . GLU A 1 74 ? -16.893 -1.365 6.149 1.00 97.44 74 GLU A N 1
ATOM 540 C CA . GLU A 1 74 ? -18.269 -1.343 6.672 1.00 97.44 74 GLU A CA 1
ATOM 541 C C . GLU A 1 74 ? -18.333 -0.623 8.034 1.00 97.44 74 GLU A C 1
ATOM 543 O O . GLU A 1 74 ? -19.376 -0.080 8.407 1.00 97.44 74 GLU A O 1
ATOM 548 N N . ASP A 1 75 ? -17.213 -0.578 8.766 1.00 96.38 75 ASP A N 1
ATOM 549 C CA . ASP A 1 75 ? -17.040 0.313 9.908 1.00 96.38 75 ASP A CA 1
ATOM 550 C C . ASP A 1 75 ? -16.784 1.758 9.446 1.00 96.38 75 ASP A C 1
ATOM 552 O O . ASP A 1 75 ? -15.786 2.062 8.792 1.00 96.38 75 ASP A O 1
ATOM 556 N N . LYS A 1 76 ? -17.684 2.673 9.825 1.00 94.12 76 LYS A N 1
ATOM 557 C CA . LYS A 1 76 ? -17.726 4.053 9.305 1.00 94.12 76 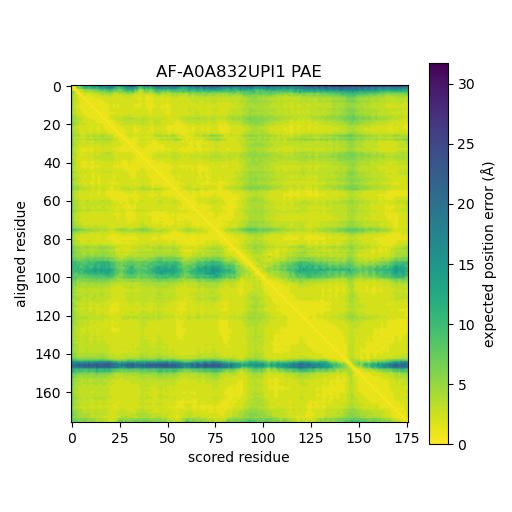LYS A CA 1
ATOM 558 C C . LYS A 1 76 ? -16.480 4.891 9.598 1.00 94.12 76 LYS A C 1
ATOM 560 O O . LYS A 1 76 ? -16.243 5.856 8.884 1.00 94.12 76 LYS A O 1
ATOM 565 N N . ASN A 1 77 ? -15.710 4.547 10.629 1.00 94.50 77 ASN A N 1
ATOM 566 C CA . ASN A 1 77 ? -14.512 5.290 11.032 1.00 94.50 77 ASN A CA 1
ATOM 567 C C . ASN A 1 77 ? -13.223 4.652 10.492 1.00 94.50 77 ASN A C 1
ATOM 569 O O . ASN A 1 77 ? -12.136 4.920 11.002 1.00 94.50 77 ASN A O 1
ATOM 573 N N . THR A 1 78 ? -13.344 3.772 9.500 1.00 97.81 78 THR A N 1
ATOM 574 C CA . THR A 1 78 ? -12.230 3.011 8.944 1.00 97.81 78 THR A CA 1
ATOM 575 C C . THR A 1 78 ? -11.892 3.484 7.544 1.00 97.81 78 THR A C 1
ATOM 577 O O . THR A 1 78 ? -12.773 3.782 6.734 1.00 97.81 78 THR A O 1
ATOM 580 N N . THR A 1 79 ? -10.600 3.482 7.239 1.00 98.56 79 THR A N 1
ATOM 581 C CA . THR A 1 79 ? -10.091 3.764 5.902 1.00 98.56 79 THR A CA 1
ATOM 582 C C . THR A 1 79 ? -9.224 2.612 5.445 1.00 98.56 79 THR A C 1
ATOM 584 O O . THR A 1 79 ? -8.337 2.170 6.174 1.00 98.56 79 THR A O 1
ATOM 587 N N . PHE A 1 80 ? -9.433 2.155 4.215 1.00 98.69 80 PHE A N 1
ATOM 588 C CA . PHE A 1 80 ? -8.604 1.116 3.617 1.00 98.69 80 PHE A CA 1
ATOM 589 C C . PHE A 1 80 ? -8.078 1.583 2.264 1.00 98.69 80 PHE A C 1
ATOM 591 O O . PHE A 1 80 ? -8.847 1.881 1.352 1.00 98.69 80 PHE A O 1
ATOM 598 N N . ILE A 1 81 ? -6.758 1.645 2.132 1.00 98.69 81 ILE A N 1
ATOM 599 C CA . ILE A 1 81 ? -6.059 1.935 0.887 1.00 98.69 81 ILE A CA 1
ATOM 600 C C . ILE A 1 81 ? -5.387 0.645 0.427 1.00 98.69 81 ILE A C 1
ATOM 602 O O . ILE A 1 81 ? -4.600 0.059 1.164 1.00 98.69 81 ILE A O 1
ATOM 606 N N . GLY A 1 82 ? -5.672 0.204 -0.790 1.00 98.19 82 GLY A N 1
ATOM 607 C CA . GLY A 1 82 ? -5.113 -1.032 -1.335 1.00 98.19 82 GLY A CA 1
ATOM 608 C C . GLY A 1 82 ? -5.374 -1.149 -2.826 1.00 98.19 82 GLY A C 1
ATOM 609 O O . GLY A 1 82 ? -5.570 -0.133 -3.495 1.00 98.19 82 GLY A O 1
ATOM 610 N N . TYR A 1 83 ? -5.400 -2.375 -3.343 1.00 98.25 83 TYR A N 1
ATOM 611 C CA . TYR A 1 83 ? -5.518 -2.639 -4.778 1.00 98.25 83 TYR A CA 1
ATOM 612 C C . TYR A 1 83 ? -6.685 -3.587 -5.079 1.00 98.25 83 TYR A C 1
ATOM 614 O O . TYR A 1 83 ? -6.854 -4.591 -4.400 1.00 98.25 83 TYR A O 1
ATOM 622 N N . GLU A 1 84 ? -7.501 -3.271 -6.088 1.00 97.38 84 GLU A N 1
ATOM 623 C CA . GLU A 1 84 ? -8.548 -4.157 -6.647 1.00 97.38 84 GLU A CA 1
ATOM 624 C C . GLU A 1 84 ? -8.006 -5.093 -7.745 1.00 97.38 84 GLU A C 1
ATOM 626 O O . GLU A 1 84 ? -8.769 -5.678 -8.508 1.00 97.38 84 GLU A O 1
ATOM 631 N N . GLY A 1 85 ? -6.685 -5.175 -7.863 1.00 95.50 85 GLY A N 1
ATOM 632 C CA . GLY A 1 85 ? -5.969 -6.029 -8.796 1.00 95.50 85 GLY A CA 1
ATOM 633 C C . GLY A 1 85 ? -4.596 -6.365 -8.229 1.00 95.50 85 GLY A C 1
ATOM 634 O O . GLY A 1 85 ? -4.217 -5.891 -7.150 1.00 95.50 85 GLY A O 1
ATOM 635 N N . SER A 1 86 ? -3.821 -7.155 -8.963 1.00 94.44 86 SER A N 1
ATOM 636 C CA . SER A 1 86 ? -2.456 -7.481 -8.554 1.00 94.44 86 SER A CA 1
ATOM 637 C C . SER A 1 86 ? -1.577 -6.229 -8.515 1.00 94.44 86 SER A C 1
ATOM 639 O O . SER A 1 86 ? -1.627 -5.421 -9.436 1.00 94.44 86 SER A O 1
ATOM 641 N N . PHE A 1 87 ? -0.759 -6.078 -7.475 1.00 94.31 87 PHE A N 1
ATOM 642 C CA . PHE A 1 87 ? 0.285 -5.054 -7.443 1.00 94.31 87 PHE A CA 1
ATOM 643 C C . PHE A 1 87 ? 1.501 -5.567 -8.214 1.00 94.31 87 PHE A C 1
ATOM 645 O O . PHE A 1 87 ? 2.013 -6.647 -7.903 1.00 94.31 87 PHE A O 1
ATOM 652 N N . GLY A 1 88 ? 1.958 -4.823 -9.218 1.00 93.81 88 GLY A N 1
ATOM 653 C CA . GLY A 1 88 ? 3.005 -5.288 -10.119 1.00 93.81 88 GLY A CA 1
ATOM 654 C C . GLY A 1 88 ? 4.171 -4.324 -10.237 1.00 93.81 88 GLY A C 1
ATOM 655 O O . GLY A 1 88 ? 4.022 -3.112 -10.272 1.00 93.81 88 GLY A O 1
ATOM 656 N N . PHE A 1 89 ? 5.374 -4.876 -10.324 1.00 94.00 89 PHE A N 1
ATOM 657 C CA . PHE A 1 89 ? 6.590 -4.095 -10.487 1.00 94.00 89 PHE A CA 1
ATOM 658 C C . PHE A 1 89 ? 7.624 -4.900 -11.258 1.00 94.00 89 PHE A C 1
ATOM 660 O O . PHE A 1 89 ? 7.617 -6.132 -11.245 1.00 94.00 89 PHE A O 1
ATOM 667 N N . ILE A 1 90 ? 8.549 -4.192 -11.897 1.00 93.31 90 ILE A N 1
ATOM 668 C CA . ILE A 1 90 ? 9.731 -4.813 -12.488 1.00 93.31 90 ILE A CA 1
ATOM 669 C C . ILE A 1 90 ? 10.951 -4.578 -11.607 1.00 93.31 90 ILE A C 1
ATOM 671 O O . ILE A 1 90 ? 11.024 -3.609 -10.848 1.00 93.31 90 ILE A O 1
ATOM 675 N N . ARG A 1 91 ? 11.917 -5.485 -11.712 1.00 91.44 91 ARG A N 1
ATOM 676 C CA . ARG A 1 91 ? 13.150 -5.463 -10.930 1.00 91.44 91 ARG A CA 1
ATOM 677 C C . ARG A 1 91 ? 14.306 -6.038 -11.729 1.00 91.44 91 ARG A C 1
ATOM 679 O O . ARG A 1 91 ? 14.122 -6.938 -12.546 1.00 91.44 91 ARG A O 1
ATOM 686 N N . ASP A 1 92 ? 15.502 -5.554 -11.446 1.00 89.50 92 ASP A N 1
ATOM 687 C CA . ASP A 1 92 ? 16.743 -6.157 -11.904 1.00 89.50 92 ASP A CA 1
ATOM 688 C C . ASP A 1 92 ? 17.082 -7.348 -10.995 1.00 89.50 92 ASP A C 1
ATOM 690 O O . ASP A 1 92 ? 17.405 -7.186 -9.815 1.00 89.50 92 ASP A O 1
ATOM 694 N N . ALA A 1 93 ? 17.026 -8.565 -11.541 1.00 86.19 93 ALA A N 1
ATOM 695 C CA . ALA A 1 93 ? 17.357 -9.786 -10.805 1.00 86.19 93 ALA A CA 1
ATOM 696 C C . ALA A 1 93 ? 18.787 -9.767 -10.229 1.00 86.19 93 ALA A C 1
ATOM 698 O O . ALA A 1 93 ? 19.047 -10.357 -9.184 1.00 86.19 93 ALA A O 1
ATOM 699 N N . THR A 1 94 ? 19.714 -9.024 -10.843 1.00 86.50 94 THR A N 1
ATOM 700 C CA . THR A 1 94 ? 21.091 -8.880 -10.340 1.00 86.50 94 THR A CA 1
ATOM 701 C C . THR A 1 94 ? 21.203 -7.925 -9.145 1.00 86.50 94 THR A C 1
ATOM 703 O O . THR A 1 94 ? 22.264 -7.808 -8.526 1.00 86.50 94 THR A O 1
ATOM 706 N N . ARG A 1 95 ? 20.114 -7.227 -8.798 1.00 85.12 95 ARG A N 1
ATOM 707 C CA . ARG A 1 95 ? 20.053 -6.214 -7.734 1.00 85.12 95 ARG A CA 1
ATOM 708 C C . ARG A 1 95 ? 19.141 -6.604 -6.574 1.00 85.12 95 ARG A C 1
ATOM 710 O O . ARG A 1 95 ? 18.914 -5.770 -5.702 1.00 85.12 95 ARG A O 1
ATOM 717 N N . GLU A 1 96 ? 18.700 -7.860 -6.487 1.00 78.62 96 GLU A N 1
ATOM 718 C CA . GLU A 1 96 ? 17.853 -8.363 -5.388 1.00 78.62 96 GLU A CA 1
ATOM 719 C C . GLU A 1 96 ? 18.421 -8.049 -3.996 1.00 78.62 96 GLU A C 1
ATOM 721 O O . GLU A 1 96 ? 17.707 -7.585 -3.109 1.00 78.62 96 GLU A O 1
ATOM 726 N N . CYS A 1 97 ? 19.733 -8.228 -3.820 1.00 80.69 97 CYS A N 1
ATOM 727 C CA . CYS A 1 97 ? 20.421 -7.951 -2.557 1.00 80.69 97 CYS A CA 1
ATOM 728 C C . CYS A 1 97 ? 20.787 -6.467 -2.363 1.00 80.69 97 CYS A C 1
ATOM 730 O O . CYS A 1 97 ? 21.378 -6.109 -1.345 1.00 80.69 97 CYS A O 1
ATOM 732 N N . ASN A 1 98 ? 20.480 -5.591 -3.327 1.00 84.38 98 ASN A N 1
ATOM 733 C CA . ASN A 1 98 ? 20.690 -4.147 -3.214 1.00 84.38 98 ASN A CA 1
ATOM 734 C C . ASN A 1 98 ? 19.535 -3.339 -3.849 1.00 84.38 98 ASN A C 1
ATOM 736 O O . ASN A 1 98 ? 19.764 -2.599 -4.814 1.00 84.38 98 ASN A O 1
ATOM 740 N N . PRO A 1 99 ? 18.308 -3.442 -3.295 1.00 76.62 99 PRO A N 1
ATOM 741 C CA . PRO A 1 99 ? 17.114 -2.808 -3.860 1.00 76.62 99 PRO A CA 1
ATOM 742 C C . PRO A 1 99 ? 17.224 -1.296 -4.133 1.00 76.62 99 PRO A C 1
ATOM 744 O O . PRO A 1 99 ? 16.655 -0.848 -5.126 1.00 76.62 99 PRO A O 1
ATOM 747 N N . PRO A 1 100 ? 17.958 -0.484 -3.339 1.00 83.25 100 PRO A N 1
ATOM 748 C CA . PRO A 1 100 ? 18.113 0.946 -3.629 1.00 83.25 100 PRO A CA 1
ATOM 749 C C . PRO A 1 100 ? 18.875 1.260 -4.924 1.00 83.25 100 PRO A C 1
ATOM 751 O O . PRO A 1 100 ? 18.779 2.374 -5.436 1.00 83.25 100 PRO A O 1
ATOM 754 N N . LYS A 1 101 ? 19.668 0.311 -5.441 1.00 86.31 101 LYS A N 1
ATOM 755 C CA . LYS A 1 101 ? 20.420 0.466 -6.698 1.00 86.31 101 LYS A CA 1
ATOM 756 C C . LYS A 1 101 ? 19.664 -0.059 -7.918 1.00 86.31 101 LYS A C 1
ATOM 758 O O . LYS A 1 101 ? 20.167 0.071 -9.033 1.00 86.31 101 LYS A O 1
ATOM 763 N N . ASP A 1 102 ? 18.489 -0.646 -7.724 1.00 90.94 102 ASP A N 1
ATOM 764 C CA . ASP A 1 102 ? 17.643 -1.120 -8.810 1.00 90.94 102 ASP A CA 1
ATOM 765 C C . ASP A 1 102 ? 16.897 0.062 -9.451 1.00 90.94 102 ASP A C 1
ATOM 767 O O . ASP A 1 102 ? 15.901 0.567 -8.925 1.00 90.94 102 ASP A O 1
ATOM 771 N N . LYS A 1 103 ? 17.394 0.522 -10.606 1.00 90.50 103 LYS A N 1
ATOM 772 C CA . LYS A 1 103 ? 16.783 1.634 -11.351 1.00 90.50 103 LYS A CA 1
ATOM 773 C C . LYS A 1 103 ? 15.378 1.310 -11.876 1.00 90.50 103 LYS A C 1
ATOM 775 O O . LYS A 1 103 ? 14.616 2.244 -12.117 1.00 90.50 103 LYS A O 1
ATOM 780 N N . TYR A 1 104 ? 15.051 0.029 -12.055 1.00 92.56 104 TYR A N 1
ATOM 781 C CA . TYR A 1 104 ? 13.770 -0.425 -12.591 1.00 92.56 104 TYR A CA 1
ATOM 782 C C . TYR A 1 104 ? 12.710 -0.526 -11.492 1.00 92.56 104 TYR A C 1
ATOM 784 O O . TYR A 1 104 ? 11.572 -0.119 -11.708 1.00 92.56 104 TYR A O 1
ATOM 792 N N . ALA A 1 105 ? 13.096 -0.971 -10.291 1.00 92.94 105 ALA A N 1
ATOM 793 C CA . ALA A 1 105 ? 12.201 -1.029 -9.134 1.00 92.94 105 ALA A CA 1
ATOM 794 C C . ALA A 1 105 ? 11.981 0.342 -8.465 1.00 92.94 105 ALA A C 1
ATOM 796 O O . ALA A 1 105 ? 10.974 0.552 -7.787 1.00 92.94 105 ALA A O 1
ATOM 797 N N . LYS A 1 106 ? 12.912 1.290 -8.648 1.00 93.50 106 LYS A N 1
ATOM 798 C CA . LYS A 1 106 ? 12.870 2.637 -8.055 1.00 93.50 106 LYS A CA 1
ATOM 799 C C . LYS A 1 106 ? 11.511 3.359 -8.164 1.00 93.50 106 LYS A C 1
ATOM 801 O O . LYS A 1 106 ? 11.045 3.824 -7.123 1.00 93.50 106 LYS A O 1
ATOM 806 N N . PRO A 1 107 ? 10.860 3.483 -9.339 1.00 94.81 107 PRO A N 1
ATOM 807 C CA . PRO A 1 107 ? 9.568 4.169 -9.433 1.00 94.81 107 PRO A CA 1
ATOM 808 C C . PRO A 1 107 ? 8.482 3.501 -8.576 1.00 94.81 107 PRO A C 1
ATOM 810 O O . PRO A 1 107 ? 7.710 4.190 -7.916 1.00 94.81 107 PRO A O 1
ATOM 813 N N . PHE A 1 108 ? 8.469 2.170 -8.499 1.00 95.38 108 PHE A N 1
ATOM 814 C CA . PHE A 1 108 ? 7.510 1.422 -7.681 1.00 95.38 108 PHE A CA 1
ATOM 815 C C . PHE A 1 108 ? 7.778 1.594 -6.187 1.00 95.38 108 PHE A C 1
ATOM 817 O O . PHE A 1 108 ? 6.841 1.792 -5.422 1.00 95.38 108 PHE A O 1
ATOM 824 N N . GLN A 1 109 ? 9.049 1.603 -5.770 1.00 93.31 109 GLN A N 1
ATOM 825 C CA . GLN A 1 109 ? 9.429 1.920 -4.387 1.00 93.31 109 GLN A CA 1
ATOM 826 C C . GLN A 1 109 ? 9.027 3.348 -3.998 1.00 93.31 109 GLN A C 1
ATOM 828 O O . GLN A 1 109 ? 8.689 3.614 -2.843 1.00 93.31 109 GLN A O 1
ATOM 833 N N . GLU A 1 110 ? 9.097 4.294 -4.935 1.00 94.38 110 GLU A N 1
ATOM 834 C CA . GLU A 1 110 ? 8.672 5.666 -4.688 1.00 94.38 110 GLU A CA 1
ATOM 835 C C . GLU A 1 110 ? 7.165 5.728 -4.422 1.00 94.38 110 GLU A C 1
ATOM 837 O O . GLU A 1 110 ? 6.754 6.239 -3.378 1.00 94.38 110 GLU A O 1
ATOM 842 N N . ILE A 1 111 ? 6.363 5.150 -5.320 1.00 95.50 111 ILE A N 1
ATOM 843 C CA . ILE A 1 111 ? 4.901 5.115 -5.212 1.00 95.50 111 ILE A CA 1
ATOM 844 C C . ILE A 1 111 ? 4.444 4.326 -3.986 1.00 95.50 111 ILE A C 1
ATOM 846 O O . ILE A 1 111 ? 3.604 4.820 -3.229 1.00 95.50 111 ILE A O 1
ATOM 850 N N . SER A 1 112 ? 5.030 3.150 -3.738 1.00 94.38 112 SER A N 1
ATOM 851 C CA . SER A 1 112 ? 4.632 2.280 -2.632 1.00 94.38 112 SER A CA 1
ATOM 852 C C . SER A 1 112 ? 4.843 2.951 -1.276 1.00 94.38 112 SER A C 1
ATOM 854 O O . SER A 1 112 ? 4.047 2.744 -0.372 1.00 94.38 112 SER A O 1
ATOM 856 N N . ASN A 1 113 ? 5.855 3.808 -1.131 1.00 95.50 113 ASN A N 1
ATOM 857 C CA . ASN A 1 113 ? 6.124 4.526 0.116 1.00 95.50 113 ASN A CA 1
ATOM 858 C C . ASN A 1 113 ? 5.416 5.886 0.222 1.00 95.50 113 ASN A C 1
ATOM 860 O O . ASN A 1 113 ? 5.386 6.470 1.308 1.00 95.50 113 ASN A O 1
ATOM 864 N N . LEU A 1 114 ? 4.913 6.438 -0.885 1.00 97.50 114 LEU A N 1
ATOM 865 C CA . LEU A 1 114 ? 4.409 7.812 -0.936 1.00 97.50 114 LEU A CA 1
ATOM 866 C C . LEU A 1 114 ? 3.177 8.006 -0.052 1.00 97.50 114 LEU A C 1
ATOM 868 O O . LEU A 1 114 ? 3.132 8.968 0.707 1.00 97.50 114 LEU A O 1
ATOM 872 N N . ILE A 1 115 ? 2.227 7.071 -0.087 1.00 97.88 115 ILE A N 1
ATOM 873 C CA . ILE A 1 115 ? 0.996 7.163 0.710 1.00 97.88 115 ILE A CA 1
ATOM 874 C C . ILE A 1 115 ? 1.327 7.233 2.200 1.00 97.88 115 ILE A C 1
ATOM 876 O O . ILE A 1 115 ? 0.961 8.204 2.857 1.00 97.88 115 ILE A O 1
ATOM 880 N N . SER A 1 116 ? 2.112 6.283 2.716 1.00 97.44 116 SER A N 1
ATOM 881 C CA . SER A 1 116 ? 2.542 6.284 4.120 1.00 97.44 116 SER A CA 1
ATOM 882 C C . SER A 1 116 ? 3.247 7.586 4.508 1.00 97.44 116 SER A C 1
ATOM 884 O O . SER A 1 116 ? 2.986 8.135 5.575 1.00 97.44 116 SER A O 1
ATOM 886 N N . LYS A 1 117 ? 4.117 8.116 3.636 1.00 97.88 117 LYS A N 1
ATOM 887 C CA . LYS A 1 117 ? 4.827 9.382 3.880 1.00 97.88 117 LYS A CA 1
ATOM 888 C C . LYS A 1 117 ? 3.877 10.575 3.971 1.00 97.88 117 LYS A C 1
ATOM 890 O O . LYS A 1 117 ? 4.058 11.404 4.858 1.00 97.88 117 LYS A O 1
ATOM 895 N N . GLU A 1 118 ? 2.897 10.680 3.079 1.00 98.38 118 GLU A N 1
ATOM 896 C CA . GLU A 1 118 ? 1.924 11.778 3.102 1.00 98.38 118 GLU A CA 1
ATOM 897 C C . GLU A 1 118 ? 0.996 11.682 4.321 1.00 98.38 118 GLU A C 1
ATOM 899 O O . GLU A 1 118 ? 0.763 12.694 4.982 1.00 98.38 118 GLU A O 1
ATOM 904 N N . MET A 1 119 ? 0.562 10.476 4.701 1.00 97.19 119 MET A N 1
ATOM 905 C CA . MET A 1 119 ? -0.231 10.272 5.921 1.00 97.19 119 MET A CA 1
ATOM 906 C C . MET A 1 119 ? 0.534 10.698 7.178 1.00 97.19 119 MET A C 1
A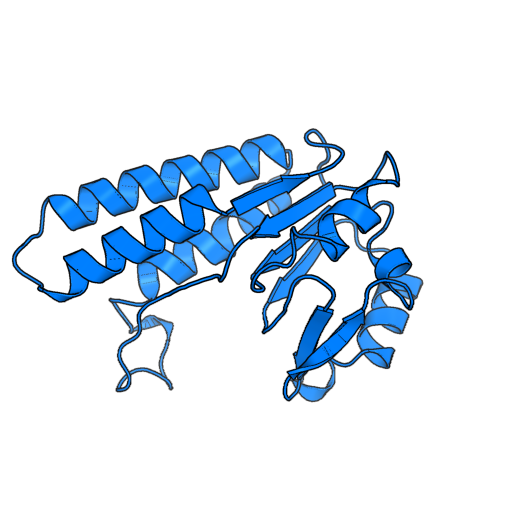TOM 908 O O . MET A 1 119 ? 0.004 11.437 8.003 1.00 97.19 119 MET A O 1
ATOM 912 N N . ILE A 1 120 ? 1.813 10.319 7.294 1.00 97.38 120 ILE A N 1
ATOM 913 C CA . ILE A 1 120 ? 2.693 10.745 8.400 1.00 97.38 120 ILE A CA 1
ATOM 914 C C . ILE A 1 120 ? 2.869 12.273 8.433 1.00 97.38 120 ILE A C 1
ATOM 916 O O . ILE A 1 120 ? 3.062 12.851 9.500 1.00 97.38 120 ILE A O 1
ATOM 920 N N . ARG A 1 121 ? 2.763 12.954 7.286 1.00 97.25 121 ARG A N 1
ATOM 921 C CA . ARG A 1 121 ? 2.788 14.426 7.186 1.00 97.25 121 ARG A CA 1
ATOM 922 C C . ARG A 1 121 ? 1.454 15.087 7.558 1.00 97.25 121 ARG A C 1
ATOM 924 O O . ARG A 1 121 ? 1.328 16.301 7.408 1.00 97.25 121 ARG A O 1
ATOM 931 N N . GLY A 1 122 ? 0.472 14.320 8.027 1.00 97.12 122 GLY A N 1
ATOM 932 C CA . GLY A 1 122 ? -0.837 14.817 8.448 1.00 97.12 122 GLY A CA 1
ATOM 933 C C . GLY A 1 122 ? -1.808 15.072 7.296 1.00 97.12 122 GLY A C 1
ATOM 934 O O . GLY A 1 122 ? -2.791 15.792 7.479 1.00 97.12 122 GLY A O 1
ATOM 935 N N . LYS A 1 123 ? -1.537 14.520 6.106 1.00 98.31 123 LYS A N 1
ATOM 936 C CA . LYS A 1 123 ? -2.491 14.539 4.993 1.00 98.31 123 LYS A CA 1
ATOM 937 C C . LYS A 1 123 ? -3.641 13.578 5.249 1.00 98.31 123 LYS A C 1
ATOM 939 O O . LYS A 1 123 ? -3.492 12.579 5.950 1.00 98.31 123 LYS A O 1
ATOM 944 N N . THR A 1 124 ? -4.788 13.898 4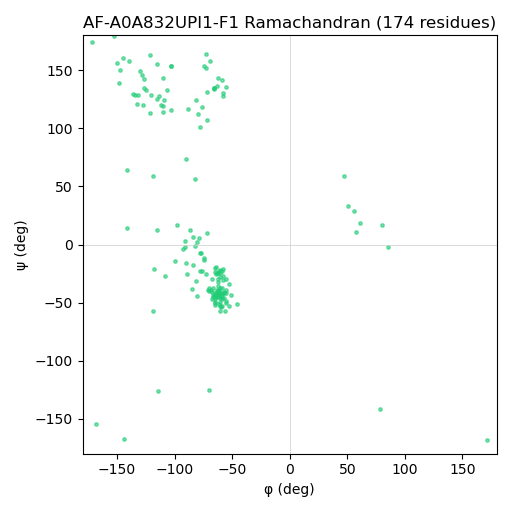.665 1.00 98.50 124 THR A N 1
ATOM 945 C CA . THR A 1 124 ? -5.924 12.978 4.631 1.00 98.50 124 THR A CA 1
ATOM 946 C C . THR A 1 124 ? -5.633 11.791 3.716 1.00 98.50 124 THR A C 1
ATOM 948 O O . THR A 1 124 ? -4.824 11.888 2.787 1.00 98.50 124 THR A O 1
ATOM 951 N N . ALA A 1 125 ? -6.336 10.680 3.931 1.00 98.12 125 ALA A N 1
ATOM 952 C CA . ALA A 1 125 ? -6.237 9.501 3.076 1.00 98.12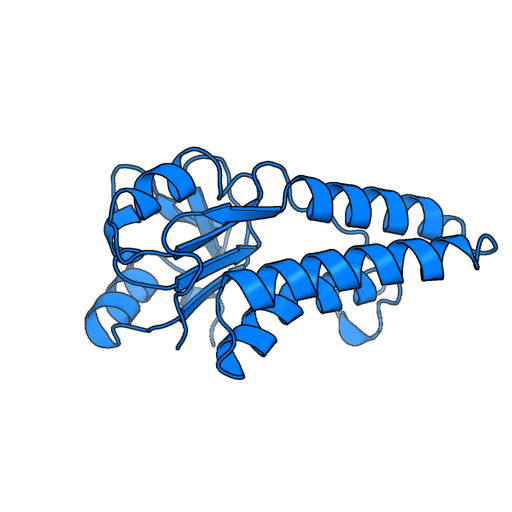 125 ALA A CA 1
ATOM 953 C C . ALA A 1 125 ? -6.510 9.821 1.600 1.00 98.12 125 ALA A C 1
ATOM 955 O O . ALA A 1 125 ? -5.800 9.333 0.717 1.00 98.12 125 ALA A O 1
ATOM 956 N N . LYS A 1 126 ? -7.487 10.695 1.332 1.00 98.50 126 LYS A N 1
ATOM 957 C CA . LYS A 1 126 ? -7.784 11.192 -0.012 1.00 98.50 126 LYS A CA 1
ATOM 958 C C . LYS A 1 126 ? -6.613 11.953 -0.622 1.00 98.50 126 LYS A C 1
ATOM 960 O O . LYS A 1 126 ? -6.208 11.634 -1.734 1.00 98.50 126 LYS A O 1
ATOM 965 N N . GLU A 1 127 ? -6.049 12.925 0.095 1.00 98.62 127 GLU A N 1
ATOM 966 C CA . GLU A 1 127 ? -4.908 13.705 -0.401 1.00 98.62 127 GLU A CA 1
ATOM 967 C C . GLU A 1 127 ? -3.687 12.812 -0.668 1.00 98.62 127 GLU A C 1
ATOM 969 O O . GLU A 1 127 ? -3.016 12.971 -1.689 1.00 98.62 127 GLU A O 1
ATOM 974 N N . ALA A 1 128 ? -3.402 11.854 0.221 1.00 98.50 128 ALA A N 1
ATOM 975 C CA . ALA A 1 128 ? -2.303 10.907 0.049 1.00 98.50 128 ALA A CA 1
ATOM 976 C C . ALA A 1 128 ? -2.507 10.011 -1.185 1.00 98.50 128 ALA A C 1
ATOM 978 O O . ALA A 1 128 ? -1.577 9.825 -1.977 1.00 98.50 128 ALA A O 1
ATOM 979 N N . TYR A 1 129 ? -3.729 9.509 -1.388 1.00 98.44 129 TYR A N 1
ATOM 980 C CA . TYR A 1 129 ? -4.116 8.768 -2.587 1.00 98.44 129 TYR A CA 1
ATOM 981 C C . TYR A 1 129 ? -3.960 9.623 -3.851 1.00 98.44 129 TYR A C 1
ATOM 983 O O . TYR A 1 129 ? -3.249 9.236 -4.775 1.00 98.44 129 TYR A O 1
ATOM 991 N N . GLU A 1 130 ? -4.542 10.822 -3.891 1.00 98.56 130 GLU A N 1
ATOM 992 C CA . GLU A 1 130 ? -4.464 11.725 -5.045 1.00 98.56 130 GLU A CA 1
ATOM 993 C C . GLU A 1 130 ? -3.016 12.093 -5.391 1.00 98.56 130 GLU A C 1
ATOM 995 O O . GLU A 1 130 ? -2.650 12.146 -6.570 1.00 98.56 130 GLU A O 1
ATOM 1000 N N . LYS A 1 131 ? -2.166 12.284 -4.375 1.00 98.44 131 LYS A N 1
ATOM 1001 C CA . LYS A 1 131 ? -0.732 12.523 -4.553 1.00 98.44 131 LYS A CA 1
ATOM 1002 C C . LYS A 1 131 ? -0.024 11.312 -5.161 1.00 98.44 131 LYS A C 1
ATOM 1004 O O . LYS A 1 131 ? 0.798 11.496 -6.059 1.00 98.44 131 LYS A O 1
ATOM 1009 N N . SER A 1 132 ? -0.363 10.098 -4.722 1.00 98.06 132 SER A N 1
ATOM 1010 C CA . SER A 1 132 ? 0.136 8.847 -5.310 1.00 98.06 132 SER A CA 1
ATOM 1011 C C . SER A 1 132 ? -0.261 8.720 -6.782 1.00 98.06 132 SER A C 1
ATOM 1013 O O . SER A 1 132 ? 0.600 8.573 -7.649 1.00 98.06 132 SER A O 1
ATOM 1015 N N . GLN A 1 133 ? -1.542 8.927 -7.085 1.00 98.50 133 GLN A N 1
ATOM 1016 C CA . GLN A 1 133 ? -2.083 8.908 -8.445 1.00 98.50 133 GLN A CA 1
ATOM 1017 C C . GLN A 1 133 ? -1.407 9.946 -9.350 1.00 98.50 133 GLN A C 1
ATOM 1019 O O . GLN A 1 133 ? -1.072 9.669 -10.504 1.00 98.50 133 GLN A O 1
ATOM 1024 N N . GLN A 1 134 ? -1.182 11.153 -8.830 1.00 98.44 134 GLN A N 1
ATOM 1025 C CA . GLN A 1 134 ? -0.482 12.206 -9.553 1.00 98.44 134 GLN A CA 1
ATOM 1026 C C . GLN A 1 134 ? 0.969 11.825 -9.844 1.00 98.44 134 GLN A C 1
ATOM 1028 O O . GLN A 1 134 ? 1.425 12.000 -10.976 1.00 98.44 134 GLN A O 1
ATOM 1033 N N . ARG A 1 135 ? 1.671 11.249 -8.865 1.00 98.25 135 ARG A N 1
ATOM 1034 C CA . ARG A 1 135 ? 3.056 10.829 -9.059 1.00 98.25 135 ARG A CA 1
ATOM 1035 C C . ARG A 1 135 ? 3.174 9.681 -10.062 1.00 98.25 135 ARG A C 1
ATOM 1037 O O . ARG A 1 135 ? 4.079 9.715 -10.890 1.00 98.25 135 ARG A O 1
ATOM 1044 N N . CYS A 1 136 ? 2.234 8.730 -10.079 1.00 97.62 136 CYS A N 1
ATOM 1045 C CA . CYS A 1 136 ? 2.182 7.701 -11.124 1.00 97.62 136 CYS A CA 1
ATOM 1046 C C . CYS A 1 136 ? 2.086 8.327 -12.523 1.00 97.62 136 CYS A C 1
ATOM 1048 O O . CYS A 1 136 ? 2.843 7.953 -13.415 1.00 97.62 136 CYS A O 1
ATOM 1050 N N . ARG A 1 137 ? 1.210 9.325 -12.718 1.00 98.19 137 ARG A N 1
ATOM 1051 C CA . ARG A 1 137 ? 1.078 10.029 -14.010 1.00 98.19 137 ARG A CA 1
ATOM 1052 C C . ARG A 1 137 ? 2.360 10.742 -14.431 1.00 98.19 137 ARG A C 1
ATOM 1054 O O . ARG A 1 137 ? 2.682 10.752 -15.617 1.00 98.19 137 ARG A O 1
ATOM 1061 N N . GLU A 1 138 ? 3.066 11.358 -13.490 1.00 97.56 138 GLU A N 1
ATOM 1062 C CA . GLU A 1 138 ? 4.348 12.023 -13.750 1.00 97.56 138 GLU A CA 1
ATOM 1063 C C . GLU A 1 138 ? 5.417 11.016 -14.169 1.00 97.56 138 GLU A C 1
ATOM 1065 O O . GLU A 1 138 ? 6.013 11.180 -15.231 1.00 97.56 138 GLU A O 1
ATOM 1070 N N . LEU A 1 139 ? 5.574 9.926 -13.414 1.00 96.62 139 LEU A N 1
ATOM 1071 C CA . LEU A 1 139 ? 6.511 8.854 -13.742 1.00 96.62 139 LEU A CA 1
ATOM 1072 C C . LEU A 1 139 ? 6.201 8.245 -15.115 1.00 96.62 139 LEU A C 1
ATOM 1074 O O . LEU A 1 139 ? 7.098 8.103 -15.939 1.00 96.62 139 LEU A O 1
ATOM 1078 N N . ILE A 1 140 ? 4.935 7.953 -15.428 1.00 96.25 140 ILE A N 1
ATOM 1079 C CA . ILE A 1 140 ? 4.558 7.429 -16.751 1.00 96.25 140 ILE A CA 1
ATOM 1080 C C . ILE A 1 140 ? 5.010 8.380 -17.872 1.00 96.25 140 ILE A C 1
ATOM 1082 O O . ILE A 1 140 ? 5.517 7.913 -18.894 1.00 96.25 140 ILE A O 1
ATOM 1086 N N . LYS A 1 141 ? 4.880 9.703 -17.692 1.00 95.31 141 LYS A N 1
ATOM 1087 C CA . LYS A 1 141 ? 5.368 10.700 -18.662 1.00 95.31 141 LYS A CA 1
ATOM 1088 C C . LYS A 1 141 ? 6.895 10.725 -18.741 1.00 95.31 141 LYS A C 1
ATOM 1090 O O . LYS A 1 141 ? 7.429 10.689 -19.846 1.00 95.31 141 LYS A O 1
ATOM 1095 N N . GLU A 1 142 ? 7.588 10.740 -17.603 1.00 94.19 142 GLU A N 1
ATOM 1096 C CA . GLU A 1 142 ? 9.059 10.707 -17.527 1.00 94.19 142 GLU A CA 1
ATOM 1097 C C . GLU A 1 142 ? 9.624 9.490 -18.272 1.00 94.19 142 GLU A C 1
ATOM 1099 O O . GLU A 1 142 ? 10.487 9.623 -19.140 1.00 94.19 142 GLU A O 1
ATOM 1104 N N . TYR A 1 143 ? 9.065 8.309 -18.008 1.00 92.50 143 TYR A N 1
ATOM 1105 C CA . TYR A 1 143 ? 9.457 7.066 -18.665 1.00 92.50 143 TYR A CA 1
ATOM 1106 C C . TYR A 1 143 ? 8.960 6.963 -20.113 1.00 92.50 143 TYR A C 1
ATOM 1108 O O . TYR A 1 143 ? 9.448 6.103 -20.837 1.00 92.50 143 TYR A O 1
ATOM 1116 N N . SER A 1 144 ? 8.031 7.812 -20.571 1.00 88.62 144 SER A N 1
ATOM 1117 C CA . SER A 1 144 ? 7.643 7.910 -21.994 1.00 88.62 144 SER A CA 1
ATOM 1118 C C . SER A 1 144 ? 8.621 8.761 -22.801 1.00 88.62 144 SER A C 1
ATOM 1120 O O . SER A 1 144 ? 8.828 8.508 -23.979 1.00 88.62 144 SER A O 1
ATOM 1122 N N . ALA A 1 145 ? 9.241 9.763 -22.176 1.00 83.00 145 ALA A N 1
ATOM 1123 C CA . ALA A 1 145 ? 10.194 10.649 -22.843 1.00 83.00 145 ALA A CA 1
ATOM 1124 C C . ALA A 1 145 ? 11.565 9.990 -23.103 1.00 83.00 145 ALA A C 1
ATOM 1126 O O . ALA A 1 145 ? 12.383 10.538 -23.838 1.00 83.00 145 ALA A O 1
ATOM 1127 N N . SER A 1 146 ? 11.824 8.823 -22.505 1.00 73.06 146 SER A N 1
ATOM 1128 C CA . SER A 1 146 ? 13.112 8.122 -22.535 1.00 73.06 146 SER A CA 1
ATOM 1129 C C . SER A 1 146 ? 12.988 6.741 -23.192 1.00 73.06 146 SER A C 1
ATOM 1131 O O . SER A 1 146 ? 13.277 5.720 -22.582 1.00 73.06 146 SER A O 1
ATOM 1133 N N . ASP A 1 147 ? 12.545 6.655 -24.445 1.00 69.81 147 ASP A N 1
ATOM 1134 C CA . ASP A 1 147 ? 12.312 5.358 -25.121 1.00 69.81 147 ASP A CA 1
ATOM 1135 C C . ASP A 1 147 ? 13.598 4.583 -25.512 1.00 69.81 147 ASP A C 1
ATOM 1137 O O . ASP A 1 147 ? 13.536 3.575 -26.212 1.00 69.81 147 ASP A O 1
ATOM 1141 N N . ALA A 1 148 ? 14.776 5.010 -25.043 1.00 76.50 148 ALA A N 1
ATOM 1142 C CA . ALA A 1 148 ? 16.043 4.321 -25.300 1.00 76.50 148 ALA A CA 1
ATOM 1143 C C . ALA A 1 148 ? 16.204 3.005 -24.512 1.00 76.50 148 ALA A C 1
ATOM 1145 O O . ALA A 1 148 ? 16.958 2.131 -24.937 1.00 76.50 148 ALA A O 1
ATOM 1146 N N . ASP A 1 149 ? 15.524 2.859 -23.369 1.00 86.56 149 ASP A N 1
ATOM 1147 C CA . ASP A 1 149 ? 15.566 1.647 -22.542 1.00 86.56 149 ASP A CA 1
ATOM 1148 C C . ASP A 1 149 ? 14.279 0.823 -22.749 1.00 86.56 149 ASP A C 1
ATOM 1150 O O . ASP A 1 149 ? 13.196 1.293 -22.384 1.00 86.56 149 ASP A O 1
ATOM 1154 N N . PRO A 1 150 ? 14.356 -0.404 -23.304 1.00 85.75 150 PRO A N 1
ATOM 1155 C CA . PRO A 1 150 ? 13.187 -1.258 -23.522 1.00 85.75 150 PRO A CA 1
ATOM 1156 C C . PRO A 1 150 ? 12.368 -1.533 -22.254 1.00 85.75 150 PRO A C 1
ATOM 1158 O O . PRO A 1 150 ? 11.146 -1.681 -22.339 1.00 85.75 150 PRO A O 1
ATOM 1161 N N . ALA A 1 151 ? 13.008 -1.542 -21.077 1.00 90.56 151 ALA A N 1
ATOM 1162 C CA . ALA A 1 151 ? 12.330 -1.759 -19.800 1.00 90.56 151 ALA A CA 1
ATOM 1163 C C . ALA A 1 151 ? 11.312 -0.651 -19.487 1.00 90.56 151 ALA A C 1
ATOM 1165 O O . ALA A 1 151 ? 10.331 -0.886 -18.782 1.00 90.56 151 ALA A O 1
ATOM 1166 N N . ASN A 1 152 ? 11.479 0.548 -20.055 1.00 92.81 152 ASN A N 1
ATOM 1167 C CA . ASN A 1 152 ? 10.590 1.677 -19.792 1.00 92.81 152 ASN A CA 1
ATOM 1168 C C . ASN A 1 152 ? 9.153 1.406 -20.245 1.00 92.81 152 ASN A C 1
ATOM 1170 O O . ASN A 1 152 ? 8.215 1.886 -19.610 1.00 92.81 152 ASN A O 1
ATOM 1174 N N . LYS A 1 153 ? 8.952 0.585 -21.283 1.00 92.62 153 LYS A N 1
ATOM 1175 C CA . LYS A 1 153 ? 7.608 0.164 -21.698 1.00 92.62 153 LYS A CA 1
ATOM 1176 C C . LYS A 1 153 ? 6.908 -0.646 -20.604 1.00 92.62 153 LYS A C 1
ATOM 1178 O O . LYS A 1 153 ? 5.735 -0.397 -20.327 1.00 92.62 153 LYS A O 1
ATOM 1183 N N . GLU A 1 154 ? 7.620 -1.575 -19.973 1.00 94.25 154 GLU A N 1
ATOM 1184 C CA . GLU A 1 154 ? 7.086 -2.392 -18.879 1.00 94.25 154 GLU A CA 1
ATOM 1185 C C . GLU A 1 154 ? 6.882 -1.569 -17.605 1.00 94.25 154 GLU A C 1
ATOM 1187 O O . GLU A 1 154 ? 5.847 -1.708 -16.957 1.00 94.25 154 GLU A O 1
ATOM 1192 N N . ILE A 1 155 ? 7.802 -0.645 -17.292 1.00 95.69 155 ILE A N 1
ATOM 1193 C CA . ILE A 1 155 ? 7.635 0.304 -16.178 1.00 95.69 155 ILE A CA 1
ATOM 1194 C C . ILE A 1 155 ? 6.326 1.073 -16.335 1.00 95.69 155 ILE A C 1
ATOM 1196 O O . ILE A 1 155 ? 5.521 1.125 -15.409 1.00 95.69 155 ILE A O 1
ATOM 1200 N N . ARG A 1 156 ? 6.084 1.648 -17.519 1.00 95.62 156 ARG A N 1
ATOM 1201 C CA . ARG A 1 156 ? 4.855 2.402 -17.795 1.00 95.62 156 ARG A CA 1
ATOM 1202 C C . ARG A 1 156 ? 3.609 1.537 -17.667 1.00 95.62 156 ARG A C 1
ATOM 1204 O O . ARG A 1 156 ? 2.623 2.008 -17.108 1.00 95.62 156 ARG A O 1
ATOM 1211 N N . PHE A 1 157 ? 3.649 0.306 -18.179 1.00 96.12 157 PHE A N 1
ATOM 1212 C CA . PHE A 1 157 ? 2.527 -0.625 -18.084 1.00 96.12 157 PHE A CA 1
ATOM 1213 C C . PHE A 1 157 ? 2.157 -0.896 -16.624 1.00 96.12 157 PHE A C 1
ATOM 1215 O O . PHE A 1 157 ? 1.007 -0.686 -16.247 1.00 96.12 157 PHE A O 1
ATOM 1222 N N . TRP A 1 158 ? 3.130 -1.284 -15.797 1.00 97.44 158 TRP A N 1
ATOM 1223 C CA . TRP A 1 158 ? 2.873 -1.614 -14.398 1.00 97.44 158 TRP A CA 1
ATOM 1224 C C . TRP A 1 158 ? 2.513 -0.390 -13.554 1.00 97.44 158 TRP A C 1
ATOM 1226 O O . TRP A 1 158 ? 1.587 -0.463 -12.757 1.00 97.44 158 TRP A O 1
ATOM 1236 N N . LEU A 1 159 ? 3.135 0.771 -13.786 1.00 97.50 159 LEU A N 1
ATOM 1237 C CA . LEU A 1 159 ? 2.724 2.016 -13.124 1.00 97.50 159 LEU A CA 1
ATOM 1238 C C . LEU A 1 159 ? 1.287 2.408 -13.473 1.00 97.50 159 LEU A C 1
ATOM 1240 O O . LEU A 1 159 ? 0.540 2.866 -12.609 1.00 97.50 159 LEU A O 1
ATOM 1244 N N . PHE A 1 160 ? 0.897 2.257 -14.741 1.00 97.94 160 PHE A N 1
ATOM 1245 C CA . PHE A 1 160 ? -0.474 2.507 -15.166 1.00 97.94 160 PHE A CA 1
ATOM 1246 C C . PHE A 1 160 ? -1.432 1.505 -14.521 1.00 97.94 160 PHE A C 1
ATOM 1248 O O . PHE A 1 160 ? -2.462 1.917 -13.995 1.00 97.94 160 PHE A O 1
ATOM 1255 N N . TRP A 1 161 ? -1.076 0.221 -14.519 1.00 98.19 161 TRP A N 1
ATOM 1256 C CA . TRP A 1 161 ? -1.845 -0.843 -13.884 1.00 98.19 161 TRP A CA 1
ATOM 1257 C C . TRP A 1 161 ? -2.074 -0.562 -12.394 1.00 98.19 161 TRP A C 1
ATOM 1259 O O . TRP A 1 161 ? -3.219 -0.409 -11.969 1.00 98.19 161 TRP A O 1
ATOM 1269 N N . ASP A 1 162 ? -1.007 -0.381 -11.618 1.00 97.62 162 ASP A N 1
ATOM 1270 C CA . ASP A 1 162 ? -1.087 -0.089 -10.186 1.00 97.62 162 ASP A CA 1
ATOM 1271 C C . ASP A 1 162 ? -1.923 1.167 -9.917 1.00 97.62 162 ASP A C 1
ATOM 1273 O O . ASP A 1 162 ? -2.759 1.183 -9.016 1.00 97.62 162 ASP A 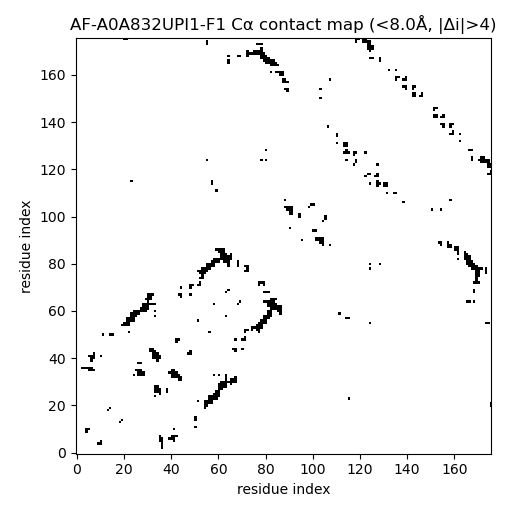O 1
ATOM 1277 N N . MET A 1 163 ? -1.752 2.215 -10.732 1.00 97.69 163 MET A N 1
ATOM 1278 C CA . MET A 1 163 ? -2.559 3.433 -10.650 1.00 97.69 163 MET A CA 1
ATOM 1279 C C . MET A 1 163 ? -4.051 3.142 -10.872 1.00 97.69 163 MET A C 1
ATOM 1281 O O . MET A 1 163 ? -4.880 3.622 -10.101 1.00 97.69 163 MET A O 1
ATOM 1285 N N . GLN A 1 164 ? -4.397 2.352 -11.896 1.00 98.12 164 GLN A N 1
ATOM 1286 C CA . GLN A 1 164 ? -5.782 2.003 -12.231 1.00 98.12 164 GLN A CA 1
ATOM 1287 C C . GLN A 1 164 ? -6.456 1.114 -11.190 1.00 98.12 164 GLN A C 1
ATOM 1289 O O . GLN A 1 164 ? -7.676 1.201 -11.043 1.00 98.12 164 GLN A O 1
ATOM 1294 N N . PHE A 1 165 ? -5.707 0.278 -10.473 1.00 98.00 165 PHE A N 1
ATOM 1295 C CA . PHE A 1 165 ? -6.266 -0.654 -9.492 1.00 98.00 165 PHE A CA 1
ATOM 1296 C C . PHE A 1 165 ? -6.155 -0.179 -8.044 1.00 98.00 165 PHE A C 1
ATOM 1298 O O . PHE A 1 165 ? -6.865 -0.708 -7.191 1.00 98.00 165 PHE A O 1
ATOM 1305 N N . GLN A 1 166 ? -5.352 0.844 -7.747 1.00 98.25 166 GLN A N 1
ATOM 1306 C CA . GLN A 1 166 ? -5.297 1.419 -6.406 1.00 98.25 166 GLN A CA 1
ATOM 1307 C C . GLN A 1 166 ? -6.627 2.095 -6.037 1.00 98.25 166 GLN A C 1
ATOM 1309 O O . GLN A 1 166 ? -7.204 2.869 -6.813 1.00 98.25 166 GLN A O 1
ATOM 1314 N N . ARG A 1 167 ? -7.109 1.838 -4.821 1.00 98.25 167 ARG A N 1
ATOM 1315 C CA . ARG A 1 167 ? -8.338 2.410 -4.263 1.00 98.25 167 ARG A CA 1
ATOM 1316 C C . ARG A 1 167 ? -8.096 2.986 -2.881 1.00 98.25 167 ARG A C 1
ATOM 1318 O O . ARG A 1 167 ? -7.293 2.460 -2.118 1.00 98.25 167 ARG A O 1
ATOM 1325 N N . VAL A 1 168 ? -8.869 4.018 -2.563 1.00 98.31 168 VAL A N 1
ATOM 1326 C CA . VAL A 1 168 ? -9.141 4.470 -1.199 1.00 98.31 168 VAL A CA 1
ATOM 1327 C C . VAL A 1 168 ? -10.615 4.193 -0.902 1.00 98.31 168 VAL A C 1
ATOM 1329 O O . VAL A 1 168 ? -11.502 4.653 -1.620 1.00 98.31 168 VAL A O 1
ATOM 1332 N N . LEU A 1 169 ? -10.870 3.386 0.121 1.00 98.50 169 LEU A N 1
ATOM 1333 C CA . LEU A 1 169 ? -12.194 2.943 0.551 1.00 98.50 169 LEU A CA 1
ATOM 1334 C C . LEU A 1 169 ? -12.498 3.483 1.957 1.00 98.50 169 LEU A C 1
ATOM 1336 O O . LEU A 1 169 ? -11.578 3.719 2.744 1.00 98.50 169 LEU A O 1
ATOM 1340 N N . GLY A 1 170 ? -13.785 3.619 2.292 1.00 98.06 170 GLY A N 1
ATOM 1341 C CA . GLY A 1 170 ? -14.232 4.069 3.616 1.00 98.06 170 GLY A CA 1
ATOM 1342 C C . GLY A 1 170 ? -14.117 5.582 3.822 1.00 98.06 170 GLY A C 1
ATOM 1343 O O . GLY A 1 170 ? -14.391 6.358 2.903 1.00 98.06 170 GLY A O 1
ATOM 1344 N N . GLU A 1 171 ? -13.730 6.002 5.029 1.00 97.88 171 GLU A N 1
ATOM 1345 C CA . GLU A 1 171 ? -13.598 7.418 5.400 1.00 97.88 171 GLU A CA 1
ATOM 1346 C C . GLU A 1 171 ? -12.378 8.055 4.719 1.00 97.88 171 GLU A C 1
ATOM 1348 O O . GLU A 1 171 ? -11.230 7.806 5.079 1.00 97.88 171 GLU A O 1
ATOM 1353 N N . GLN A 1 172 ? -12.601 8.901 3.716 1.00 97.56 172 GLN A N 1
ATOM 1354 C CA . GLN A 1 172 ? -11.505 9.448 2.910 1.00 97.56 172 GLN A CA 1
ATOM 1355 C C . GLN A 1 172 ? -10.830 10.678 3.540 1.00 97.56 172 GLN A C 1
ATOM 1357 O O . GLN A 1 172 ? -9.709 11.018 3.159 1.00 97.56 172 GLN A O 1
ATOM 1362 N N . ASN A 1 173 ? -11.472 11.340 4.507 1.00 97.81 173 ASN A N 1
ATOM 1363 C CA . ASN A 1 173 ? -10.911 12.496 5.214 1.00 97.81 173 ASN A CA 1
ATOM 1364 C C . ASN A 1 173 ? -10.143 12.104 6.485 1.00 97.81 173 ASN A C 1
ATOM 1366 O O . ASN A 1 173 ? -9.665 12.985 7.203 1.00 97.81 173 ASN A O 1
ATOM 1370 N N . ALA A 1 174 ? -10.012 10.804 6.773 1.00 96.44 174 ALA A N 1
ATOM 1371 C CA . ALA A 1 174 ? -9.224 10.318 7.897 1.00 96.44 174 ALA A CA 1
ATOM 1372 C C . ALA A 1 174 ? -7.761 10.769 7.779 1.00 96.44 174 ALA A C 1
ATOM 1374 O O . ALA A 1 174 ? -7.184 10.777 6.688 1.00 96.44 174 ALA A O 1
ATOM 1375 N N . LYS A 1 175 ? -7.167 11.125 8.917 1.00 95.62 175 LYS A N 1
ATOM 1376 C CA . LYS A 1 175 ? -5.767 11.531 9.079 1.00 95.62 175 LYS A CA 1
ATOM 1377 C C . LYS A 1 175 ? -5.248 11.032 10.429 1.00 95.62 175 LYS A C 1
ATOM 1379 O O . LYS A 1 175 ? -6.054 10.711 11.302 1.00 95.62 175 LYS A O 1
ATOM 1384 N N . LEU A 1 176 ? -3.924 10.964 10.558 1.00 92.62 176 LEU A N 1
ATOM 1385 C CA . LEU A 1 176 ? -3.237 10.633 11.810 1.00 92.62 176 LEU A CA 1
ATOM 1386 C C . LEU A 1 176 ? -3.414 11.705 12.892 1.00 92.62 176 LEU A C 1
ATOM 1388 O O . LEU A 1 176 ? -3.560 12.898 12.530 1.00 92.62 176 LEU A O 1
#

Foldseek 3Di:
DPQVCQAQVNLLVCLVVVVDQEAEAEDEDALAFGAGRPRHGNGGHPPHLQSQALHEYEYNYACCCHNSVQVRQVRQNGKYKYFNGGQDFDFDPVCPVPRVPTPRCVLVVCLSCQLVVVLVVFAFQQVSLVVSLVSLVVLLVVLVVCVVDVSSVVSNVNSVNRSVGIDMDHDRRRGD

Radius of gyration: 16.32 Å; Cα contacts (8 Å, |Δi|>4): 343; chains: 1; bounding box: 39×32×48 Å

Sequence (176 aa):
MSKEKANRNDVESFVASMKPGLIVLQGHGDTNNICGHKDEPIVTLGENENILKSCITYAIACDSAGALGKKVVEDKNTTFIGYEGSFGFIRDATRECNPPKDKYAKPFQEISNLISKEMIRGKTAKEAYEKSQQRCRELIKEYSASDADPANKEIRFWLFWDMQFQRVLGEQNAKL

Nearest PDB structures (foldseek):
  8r4m-assembly1_B  TM=5.403E-01  e=4.386E+00  Methylosinus trichosporium OB3b

pLDDT: mean 94.65, std 6.09, range [54.81, 98.69]

Solvent-accessible surface area (backbone atoms only — not comparable to full-atom values): 9086 Å² total; per-residue (Å²): 132,65,65,79,56,40,33,35,70,51,47,54,53,48,42,72,73,65,61,56,59,65,47,79,45,72,41,53,42,34,41,44,32,37,20,35,44,93,66,39,64,48,35,35,59,93,76,50,42,70,77,53,42,69,17,36,36,40,38,55,21,18,17,32,42,35,59,30,32,55,58,36,27,71,41,75,69,4,23,34,31,19,14,64,34,71,71,58,78,56,69,48,82,94,27,70,95,41,60,92,74,19,79,61,30,43,64,53,57,51,52,70,48,38,38,63,53,33,32,76,70,57,30,26,50,46,56,18,49,53,51,36,50,51,50,39,54,49,50,40,50,58,41,60,76,46,75,87,46,77,64,31,59,56,51,37,49,29,43,50,47,37,52,73,28,49,45,81,41,54,37,46,78,47,58,102

Mean predicted aligned error: 3.58 Å